Protein 3EBY (pdb70)

Sequence (151 aa):
EVAQVAQSAIDDFNAAYGLCLDDDRLEQWPTLFVDDCLYQVIIARENVVDDNGLPAAVVYCDSKGLADRVVALRKANHFNRHLIGRAVITGVEGDDQVSSAEASYVVFQTRNDGEETRIYNAGKYVDRFDLSGGTVRLKSSRTCIYDTLRIATLLATTPI

CATH classification: 3.10.450.50

InterPro domains:
  IPR000391 Ring-hydroxylating dioxygenase beta subunit [PF00866] (25-152)
  IPR000391 Ring-hydroxylating dioxygenase beta subunit [cd00667] (11-162)
  IPR032710 NTF2-like domain superfamily [SSF54427] (10-161)

Foldseek 3Di:
DVVVVVQVQVQVLVVVQQCCLQVVVQVCNLVQADFQAWEFEFEQVLVPPPHTDTLIDRGSVSVVLSVVCVVVDWGKGKDKARWDWDDDDDQKTWIKIWMWIWTADPVGDIDTAWTFMWTFIWRRPDPHTHTRYIYGHTHDDDADSPSGRGD

Solvent-accessible surface area: 8544 Å² total

B-factor: mean 23.6, std 9.83, range [9.97, 63.4]

Organism: Novosphingobium aromaticivorans (strain ATCC 700278 / DSM 12444 / CCUG 56034 / CIP 105152 / NBRC 16084 / F199) (NCBI:txid279238)

Nearest PDB structures (foldseek):
  3eby-assembly1_A  TM=1.007E+00  e=3.925E-31  Novosphingobium aromaticivorans DSM 12444
  7vju-assembly1_F  TM=9.359E-01  e=1.809E-15  Comamonas testosteroni KF-1
  7q05-assembly1_A  TM=9.433E-01  e=4.127E-15  Comamonas sp.
  6p7l-assembly1_A  TM=7.693E-01  e=2.086E-07  Streptomyces sp. CM020
  6p7l-assembly1_D  TM=7.901E-01  e=4.232E-07  Streptomyces sp. CM020

Radius of gyration: 15.34 Å; Cα contacts (8 Å, |Δi|>4): 301; chains: 1; bounding box: 38×32×45 Å

Structure (mmCIF, N/CA/C/O backbone):
data_3EBY
#
_entry.id   3EBY
#
_cell.length_a   80.290
_cell.length_b   80.290
_cell.length_c   145.020
_cell.angle_alpha   90.000
_cell.angle_beta   90.000
_cell.angle_gamma   120.000
#
_symmetry.space_group_name_H-M   'H 3 2'
#
loop_
_entity.id
_entity.type
_entity.pdbx_description
1 polymer 'beta subunit of a putative Aromatic-ring-hydroxylating dioxygenase'
2 non-polymer 'CHLORIDE ION'
3 water water
#
loop_
_atom_site.group_PDB
_atom_site.id
_atom_site.type_symbol
_atom_site.label_atom_id
_atom_site.label_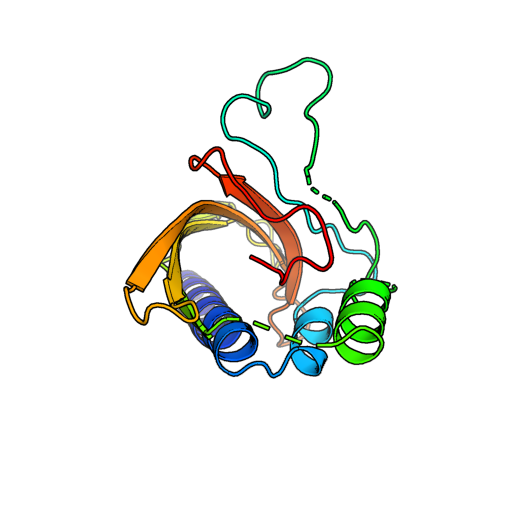alt_id
_atom_site.label_comp_id
_atom_site.label_asym_id
_atom_site.label_entity_id
_atom_site.label_seq_id
_atom_site.pdbx_PDB_ins_code
_atom_site.Cartn_x
_atom_site.Cartn_y
_atom_site.Cartn_z
_atom_site.occupancy
_atom_site.B_iso_or_equiv
_atom_site.auth_seq_id
_atom_site.auth_comp_id
_atom_site.auth_asym_id
_atom_site.auth_atom_id
_atom_site.pdbx_PDB_model_num
ATOM 1 N N . GLU A 1 7 ? 7.502 -1.366 60.940 1.00 39.58 6 GLU A N 1
ATOM 2 C CA . GLU A 1 7 ? 6.713 -0.091 60.995 1.00 42.73 6 GLU A CA 1
ATOM 3 C C . GLU A 1 7 ? 7.432 1.029 60.222 1.00 43.30 6 GLU A C 1
ATOM 4 O O . GLU A 1 7 ? 6.814 1.756 59.436 1.00 40.64 6 GLU A O 1
ATOM 6 N N . VAL A 1 8 ? 8.739 1.151 60.446 1.00 43.29 7 VAL A N 1
ATOM 7 C CA . VAL A 1 8 ? 9.556 2.138 59.737 1.00 43.10 7 VAL A CA 1
ATOM 8 C C . VAL A 1 8 ? 9.635 1.812 58.246 1.00 41.04 7 VAL A C 1
ATOM 9 O O . VAL A 1 8 ? 9.693 2.712 57.406 1.00 39.87 7 VAL A O 1
ATOM 13 N N . ALA A 1 9 ? 9.639 0.516 57.934 1.00 40.57 8 ALA A N 1
ATOM 14 C CA . ALA A 1 9 ? 9.661 0.039 56.547 1.00 37.31 8 ALA A CA 1
ATOM 15 C C . ALA A 1 9 ? 8.367 0.389 55.842 1.00 34.28 8 ALA A C 1
ATOM 16 O O . ALA A 1 9 ? 8.386 0.839 54.685 1.00 31.35 8 ALA A O 1
ATOM 18 N N . GLN A 1 10 ? 7.246 0.098 56.516 1.00 33.01 9 GLN A N 1
ATOM 19 C CA . GLN A 1 10 ? 5.914 0.422 56.014 1.00 32.96 9 GLN A CA 1
ATOM 20 C C . GLN A 1 10 ? 5.779 1.916 55.784 1.00 29.46 9 GLN A C 1
ATOM 21 O O . GLN A 1 10 ? 5.146 2.346 54.807 1.00 22.93 9 GLN A O 1
ATOM 24 N N . VAL A 1 11 ? 6.350 2.709 56.696 1.00 27.34 10 VAL A N 1
ATOM 25 C CA . VAL A 1 11 ? 6.269 4.158 56.584 1.00 25.84 10 VAL A CA 1
ATOM 26 C C . VAL A 1 11 ? 7.027 4.656 55.350 1.00 22.71 10 VAL A C 1
ATOM 27 O O . VAL A 1 11 ? 6.446 5.369 54.531 1.00 20.18 10 VAL A O 1
ATOM 31 N N . ALA A 1 12 ? 8.272 4.210 55.155 1.00 19.62 11 ALA A N 1
ATOM 32 C CA . ALA A 1 12 ? 9.037 4.600 53.958 1.00 18.74 11 ALA A CA 1
ATOM 33 C C . ALA A 1 12 ? 8.354 4.095 52.663 1.00 20.14 11 ALA A C 1
ATOM 34 O O . ALA A 1 12 ? 8.280 4.822 51.677 1.00 17.01 11 ALA A O 1
ATOM 36 N N . GLN A 1 13 ? 7.879 2.839 52.680 1.00 16.73 12 GLN A N 1
ATOM 37 C CA . GLN A 1 13 ? 7.181 2.269 51.503 1.00 17.51 12 GLN A CA 1
ATOM 38 C C . GLN A 1 13 ? 5.985 3.146 51.100 1.00 17.81 12 GLN A C 1
ATOM 39 O O . GLN A 1 13 ? 5.835 3.525 49.925 1.00 15.98 12 GLN A O 1
ATOM 45 N N . SER A 1 14 ? 5.133 3.461 52.068 1.00 17.70 13 SER A N 1
ATOM 46 C CA . SER A 1 14 ? 3.951 4.272 51.793 1.00 20.63 13 SER A CA 1
ATOM 47 C C . SER A 1 14 ? 4.322 5.667 51.316 1.00 17.90 13 SER A C 1
ATOM 48 O O . SER A 1 14 ? 3.661 6.211 50.429 1.00 15.63 13 SER A O 1
ATOM 51 N N . ALA A 1 15 ? 5.316 6.281 51.971 1.00 14.89 14 ALA A N 1
ATOM 52 C CA . ALA A 1 15 ? 5.789 7.630 51.593 1.00 17.26 14 ALA A CA 1
ATOM 53 C C . ALA A 1 15 ? 6.243 7.677 50.115 1.00 17.17 14 ALA A C 1
ATOM 54 O O . ALA A 1 15 ? 5.883 8.591 49.356 1.00 16.75 14 ALA A O 1
ATOM 56 N N . ILE A 1 16 ? 6.999 6.675 49.701 1.00 15.72 15 ILE A N 1
ATOM 57 C CA . ILE A 1 16 ? 7.541 6.626 48.350 1.00 18.15 15 ILE A CA 1
ATOM 58 C C . ILE A 1 16 ? 6.435 6.316 47.340 1.00 15.57 15 ILE A C 1
ATOM 59 O O . ILE A 1 16 ? 6.363 6.948 46.272 1.00 16.05 15 ILE A O 1
ATOM 64 N N . ASP A 1 17 ? 5.572 5.352 47.655 1.00 15.17 16 ASP A N 1
ATOM 65 C CA . ASP A 1 17 ? 4.474 5.063 46.751 1.00 16.14 16 ASP A CA 1
ATOM 66 C C . ASP A 1 17 ? 3.500 6.271 46.603 1.00 12.50 16 ASP A C 1
ATOM 67 O O . ASP A 1 17 ? 3.082 6.587 45.497 1.00 16.39 16 ASP A O 1
ATOM 72 N N . ASP A 1 18 ? 3.233 6.990 47.693 1.00 14.27 17 ASP A N 1
ATOM 73 C CA . ASP A 1 18 ? 2.411 8.220 47.637 1.00 15.23 17 ASP A CA 1
ATOM 74 C C . ASP A 1 18 ? 3.099 9.291 46.772 1.00 15.49 17 ASP A C 1
ATOM 75 O O . ASP A 1 18 ? 2.477 9.891 45.886 1.00 14.51 17 ASP A O 1
ATOM 80 N N . PHE A 1 19 ? 4.401 9.475 46.993 1.00 14.90 18 PHE A N 1
ATOM 81 C CA . PHE A 1 19 ? 5.194 10.402 46.194 1.00 15.96 18 PHE A CA 1
ATOM 82 C C . PHE A 1 19 ? 5.037 10.078 44.697 1.00 15.16 18 PHE A C 1
ATOM 83 O O . PHE A 1 19 ? 4.751 10.966 43.883 1.00 14.87 18 PHE A O 1
ATOM 91 N N . ASN A 1 20 ? 5.213 8.805 44.324 1.00 15.18 19 ASN A N 1
ATOM 92 C CA . ASN A 1 20 ? 5.151 8.437 42.899 1.00 13.99 19 ASN A CA 1
ATOM 93 C C . ASN A 1 20 ? 3.755 8.678 42.294 1.00 13.94 19 ASN A C 1
ATOM 94 O O . ASN A 1 20 ? 3.649 9.179 41.179 1.00 15.83 19 ASN A O 1
ATOM 99 N N . ALA A 1 21 ? 2.706 8.352 43.043 1.00 16.10 20 ALA A N 1
ATOM 100 C CA . ALA A 1 21 ? 1.326 8.594 42.568 1.00 15.36 20 ALA A CA 1
ATOM 101 C C . ALA A 1 21 ? 1.105 10.080 42.253 1.00 16.40 20 ALA A C 1
ATOM 102 O O . ALA A 1 21 ? 0.633 10.437 41.175 1.00 14.89 20 ALA A O 1
ATOM 104 N N . ALA A 1 22 ? 1.546 10.951 43.165 1.00 15.64 21 ALA A N 1
ATOM 105 C CA . ALA A 1 22 ? 1.380 12.390 43.029 1.00 16.38 21 ALA A CA 1
ATOM 106 C C . ALA A 1 22 ? 2.304 12.971 41.960 1.00 15.68 21 ALA A C 1
ATOM 107 O O . ALA A 1 22 ? 1.927 13.881 41.269 1.00 16.65 21 ALA A O 1
ATOM 109 N N . TYR A 1 23 ? 3.480 12.358 41.795 1.00 16.58 22 TYR A N 1
ATOM 110 C CA . TYR A 1 23 ? 4.448 12.772 40.771 1.00 16.19 22 TYR A CA 1
ATOM 111 C C . TYR A 1 23 ? 3.839 12.536 39.368 1.00 16.37 22 TYR A C 1
ATOM 112 O O . TYR A 1 23 ? 3.874 13.409 38.481 1.00 15.56 22 TYR A O 1
ATOM 121 N N . GLY A 1 24 ? 3.293 11.349 39.156 1.00 14.00 23 GLY A N 1
ATOM 122 C CA . GLY A 1 24 ? 2.648 11.047 37.875 1.00 14.92 23 GLY A CA 1
ATOM 123 C C . GLY A 1 24 ? 1.485 11.970 37.583 1.00 16.98 23 GLY A C 1
ATOM 124 O O . GLY A 1 24 ? 1.319 12.417 36.449 1.00 14.85 23 GLY A O 1
ATOM 125 N N . LEU A 1 25 ? 0.647 12.235 38.600 1.00 16.34 24 LEU A N 1
ATOM 126 C CA . LEU A 1 25 ? -0.558 13.068 38.388 1.00 18.10 24 LEU A CA 1
ATOM 127 C C . LEU A 1 25 ? -0.189 14.535 38.136 1.00 17.66 24 LEU A C 1
ATOM 128 O O . LEU A 1 25 ? -0.811 15.193 37.305 1.00 16.69 24 LEU A O 1
ATOM 133 N N . CYS A 1 26 ? 0.846 15.021 38.825 1.00 14.82 25 CYS A N 1
ATOM 134 C CA . CYS A 1 26 ? 1.369 16.381 38.617 1.00 15.18 25 CYS A CA 1
ATOM 135 C C . CYS A 1 26 ? 1.737 16.604 37.138 1.00 15.87 25 CYS A C 1
ATOM 136 O O . CYS A 1 26 ? 1.263 17.565 36.508 1.00 17.63 25 CYS A O 1
ATOM 139 N N . LEU A 1 27 ? 2.463 15.660 36.546 1.00 17.18 26 LEU A N 1
ATOM 140 C CA . LEU A 1 27 ? 2.862 15.783 35.143 1.00 16.05 26 LEU A CA 1
ATOM 141 C C . LEU A 1 27 ? 1.680 15.596 34.178 1.00 15.65 26 LEU A C 1
ATOM 142 O O . LEU A 1 27 ? 1.511 16.379 33.233 1.00 16.69 26 LEU A O 1
ATOM 147 N N . ASP A 1 28 ? 0.834 14.607 34.460 1.00 16.79 27 ASP A N 1
ATOM 148 C CA . ASP A 1 28 ? -0.295 14.294 33.577 1.00 15.96 27 ASP A CA 1
ATOM 149 C C . ASP A 1 28 ? -1.337 15.421 33.556 1.00 14.49 27 ASP A C 1
ATOM 150 O O . ASP A 1 28 ? -1.946 15.681 32.521 1.00 16.56 27 ASP A O 1
ATOM 155 N N . ASP A 1 29 ? -1.513 16.087 34.707 1.00 14.57 28 ASP A N 1
ATOM 156 C CA . ASP A 1 29 ? -2.452 17.201 34.857 1.00 15.96 28 ASP A CA 1
ATOM 157 C C . ASP A 1 29 ? -1.870 18.512 34.269 1.00 17.46 28 ASP A C 1
ATOM 158 O O . ASP A 1 29 ? -2.528 19.565 34.330 1.00 16.85 28 ASP A O 1
ATOM 163 N N . ASP A 1 30 ? -0.616 18.458 33.813 1.00 16.19 29 ASP A N 1
ATOM 164 C CA . ASP A 1 30 ? 0.104 19.641 33.331 1.00 18.58 29 ASP A CA 1
ATOM 165 C C . ASP A 1 30 ? 0.282 20.698 34.437 1.00 17.14 29 ASP A C 1
ATOM 166 O O . ASP A 1 30 ? 0.291 21.899 34.161 1.00 19.94 29 ASP A O 1
ATOM 171 N N . ARG A 1 31 ? 0.453 20.251 35.681 1.00 14.89 30 ARG A N 1
ATOM 172 C CA . ARG A 1 31 ? 0.825 21.150 36.780 1.00 15.66 30 ARG A CA 1
ATOM 173 C C . ARG A 1 31 ? 2.351 21.198 36.884 1.00 19.10 30 ARG A C 1
ATOM 174 O O . ARG A 1 31 ? 2.941 20.876 37.918 1.00 17.42 30 ARG A O 1
ATOM 182 N N . LEU A 1 32 ? 2.987 21.649 35.802 1.00 16.24 31 LEU A N 1
ATOM 183 C CA . LEU A 1 32 ? 4.437 21.513 35.660 1.00 17.21 31 LEU A CA 1
ATOM 184 C C . LEU A 1 32 ? 5.199 22.328 36.712 1.00 16.35 31 LEU A C 1
ATOM 185 O O . LEU A 1 32 ? 6.265 21.911 37.185 1.00 18.37 31 LEU A O 1
ATOM 190 N N . GLU A 1 33 ? 4.586 23.404 37.180 1.00 16.95 32 GLU A N 1
ATOM 191 C CA . GLU A 1 33 ? 5.211 24.235 38.219 1.00 20.47 32 GLU A CA 1
ATOM 192 C C . GLU A 1 33 ? 5.459 23.473 39.541 1.00 21.08 32 GLU A C 1
ATOM 193 O O . GLU A 1 33 ? 6.340 23.842 40.308 1.00 21.94 32 GLU A O 1
ATOM 199 N N . GLN A 1 34 ? 4.659 22.447 39.821 1.00 19.40 33 GLN A N 1
ATOM 200 C CA . GLN A 1 34 ? 4.844 21.642 41.036 1.00 23.26 33 GLN A CA 1
ATOM 201 C C . GLN A 1 34 ? 6.047 20.696 40.923 1.00 19.25 33 GLN A C 1
ATOM 202 O O . GLN A 1 34 ? 6.633 20.302 41.930 1.00 19.64 33 GLN A O 1
ATOM 208 N N . TRP A 1 35 ? 6.417 20.354 39.691 1.00 20.54 34 TRP A N 1
ATOM 209 C CA . TRP A 1 35 ? 7.384 19.283 39.448 1.00 17.78 34 TRP A CA 1
ATOM 210 C C . TRP A 1 35 ? 8.773 19.557 40.081 1.00 17.98 34 TRP A C 1
ATOM 211 O O . TRP A 1 35 ? 9.303 18.681 40.772 1.00 18.23 34 TRP A O 1
ATOM 222 N N . PRO A 1 36 ? 9.335 20.775 39.888 1.00 17.38 35 PRO A N 1
ATOM 223 C CA . PRO A 1 36 ? 10.648 21.046 40.496 1.00 15.65 35 PRO A CA 1
ATOM 224 C C . PRO A 1 36 ? 10.620 20.988 42.038 1.00 12.60 35 PRO A C 1
ATOM 225 O O . PRO A 1 36 ? 11.598 20.604 42.639 1.00 15.75 35 PRO A O 1
ATOM 229 N N . THR A 1 37 ? 9.458 21.287 42.641 1.00 14.54 36 THR A N 1
ATOM 230 C CA . THR A 1 37 ? 9.318 21.279 44.111 1.00 15.00 36 THR A CA 1
ATOM 231 C C . THR A 1 37 ? 9.422 19.882 44.740 1.00 14.06 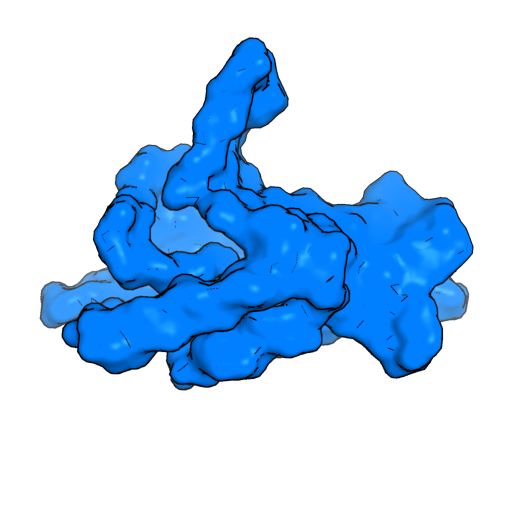36 THR A C 1
ATOM 232 O O . THR A 1 37 ? 9.609 19.751 45.966 1.00 15.18 36 THR A O 1
ATOM 236 N N . LEU A 1 38 ? 9.301 18.852 43.916 1.00 15.52 37 LEU A N 1
ATOM 237 C CA . LEU A 1 38 ? 9.352 17.441 44.368 1.00 17.36 37 LEU A CA 1
ATOM 238 C C . LEU A 1 38 ? 10.796 16.955 44.556 1.00 16.48 37 LEU A C 1
ATOM 239 O O . LEU A 1 38 ? 11.036 15.833 44.992 1.00 16.24 37 LEU A O 1
ATOM 244 N N . PHE A 1 39 ? 11.738 17.812 44.204 1.00 14.26 38 PHE A N 1
ATOM 245 C CA . PHE A 1 39 ? 13.177 17.518 44.318 1.00 17.34 38 PHE A CA 1
ATOM 246 C C . PHE A 1 39 ? 13.836 18.420 45.377 1.00 15.74 38 PHE A C 1
ATOM 247 O O . PHE A 1 39 ? 13.330 19.502 45.703 1.00 15.59 38 PHE A O 1
ATOM 255 N N . VAL A 1 40 ? 14.970 17.975 45.920 1.00 13.36 39 VAL A N 1
ATOM 256 C CA . VAL A 1 40 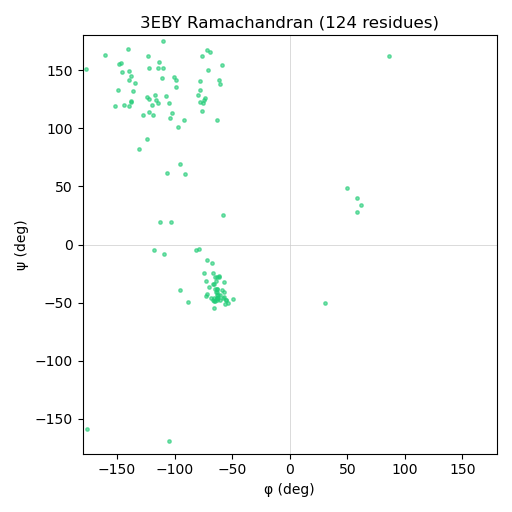? 15.803 18.858 46.747 1.00 12.38 39 VAL A CA 1
ATOM 257 C C . VAL A 1 40 ? 16.472 19.865 45.804 1.00 14.53 39 VAL A C 1
ATOM 258 O O . VAL A 1 40 ? 16.483 19.646 44.578 1.00 14.30 39 VAL A O 1
ATOM 262 N N . ASP A 1 41 ? 17.072 20.914 46.351 1.00 14.39 40 ASP A N 1
ATOM 263 C CA . ASP A 1 41 ? 17.702 21.971 45.510 1.00 14.81 40 ASP A CA 1
ATOM 264 C C . ASP A 1 41 ? 18.917 21.411 44.740 1.00 14.39 40 ASP A C 1
ATOM 265 O O . ASP A 1 41 ? 19.076 21.668 43.531 1.00 16.41 40 ASP A O 1
ATOM 270 N N . ASP A 1 42 ? 19.768 20.665 45.446 1.00 15.45 41 ASP A N 1
ATOM 271 C CA . ASP A 1 42 ? 21.011 20.104 44.871 1.00 13.98 41 ASP A CA 1
ATOM 272 C C . ASP A 1 42 ? 20.746 18.661 44.392 1.00 14.38 41 ASP A C 1
ATOM 273 O O . ASP A 1 42 ? 21.208 17.686 44.981 1.00 15.70 41 ASP A O 1
ATOM 278 N N . CYS A 1 43 ? 19.959 18.566 43.342 1.00 13.64 42 CYS A N 1
ATOM 279 C CA . CYS A 1 43 ? 19.413 17.298 42.872 1.00 15.80 42 CYS A CA 1
ATOM 280 C C . CYS A 1 43 ? 20.046 16.879 41.545 1.00 16.02 42 CYS A C 1
ATOM 281 O O . CYS A 1 43 ? 20.791 17.662 40.913 1.00 16.33 42 CYS A O 1
ATOM 284 N N . LEU A 1 44 ? 19.668 15.681 41.096 1.00 16.37 43 LEU A N 1
ATOM 285 C CA . LEU A 1 44 ? 20.017 15.188 39.771 1.00 16.54 43 LEU A CA 1
ATOM 286 C C . LEU A 1 44 ? 18.785 14.489 39.150 1.00 16.07 43 LEU A C 1
ATOM 287 O O . LEU A 1 44 ? 18.153 13.660 39.792 1.00 20.74 43 LEU A O 1
ATOM 292 N N . TYR A 1 45 ? 18.379 14.962 37.981 1.00 15.61 44 TYR A N 1
ATOM 293 C CA . TYR A 1 45 ? 17.321 14.336 37.205 1.00 15.43 44 TYR A CA 1
ATOM 294 C C . TYR A 1 45 ? 17.886 14.035 35.828 1.00 13.09 44 TYR A C 1
ATOM 295 O O . TYR A 1 45 ? 18.384 14.936 35.151 1.00 17.45 44 TYR A O 1
ATOM 304 N N . GLN A 1 46 ? 17.765 12.792 35.397 1.00 12.98 45 GLN A N 1
ATOM 305 C CA . GLN A 1 46 ? 18.209 12.439 34.067 1.00 16.43 45 GLN A CA 1
ATOM 306 C C . GLN A 1 46 ? 17.353 11.352 33.447 1.00 15.20 45 GLN A C 1
ATOM 307 O O . GLN A 1 46 ? 16.672 10.563 34.151 1.00 16.46 45 GLN A O 1
ATOM 313 N N . VAL A 1 47 ? 17.364 11.337 32.121 1.00 16.49 46 VAL A N 1
ATOM 314 C CA . VAL A 1 47 ? 16.595 10.387 31.325 1.00 15.27 46 VAL A CA 1
ATOM 315 C C . VAL A 1 47 ? 17.619 9.739 30.352 1.00 15.48 46 VAL A C 1
ATOM 316 O O . VAL A 1 47 ? 18.242 10.439 29.524 1.00 15.69 46 VAL A O 1
ATOM 320 N N A ILE A 1 48 ? 17.843 8.435 30.523 0.50 16.83 47 ILE A N 1
ATOM 321 N N B ILE A 1 48 ? 17.870 8.431 30.539 0.50 13.24 47 ILE A N 1
ATOM 322 C CA A ILE A 1 48 ? 18.916 7.726 29.832 0.50 19.32 47 ILE A CA 1
ATOM 323 C CA B ILE A 1 48 ? 18.976 7.712 29.865 0.50 15.10 47 ILE A CA 1
ATOM 324 C C A ILE A 1 48 ? 18.431 6.396 29.305 0.50 18.12 47 ILE A C 1
ATOM 325 C C B ILE A 1 48 ? 18.526 6.352 29.349 0.50 14.87 47 ILE A C 1
ATOM 326 O O A ILE A 1 48 ? 17.634 5.711 29.956 0.50 16.12 47 ILE A O 1
ATOM 327 O O B ILE A 1 48 ? 17.924 5.566 30.087 0.50 12.73 47 ILE A O 1
ATOM 336 N N . ALA A 1 49 ? 18.871 6.049 28.099 1.00 15.18 48 ALA A N 1
ATOM 337 C CA . ALA A 1 49 ? 18.480 4.758 27.474 1.00 19.08 48 ALA A CA 1
ATOM 338 C C . ALA A 1 49 ? 19.064 3.572 28.238 1.00 21.04 48 ALA A C 1
ATOM 339 O O . ALA A 1 49 ? 20.186 3.646 28.740 1.00 20.82 48 ALA A O 1
ATOM 341 N N . ARG A 1 50 ? 18.291 2.481 28.348 1.00 18.12 49 ARG A N 1
ATOM 342 C CA . ARG A 1 50 ? 18.732 1.279 29.079 1.00 17.52 49 ARG A CA 1
ATOM 343 C C . ARG A 1 50 ? 20.146 0.845 28.637 1.00 21.53 49 ARG A C 1
ATOM 344 O O . ARG A 1 50 ? 20.999 0.530 29.464 1.00 25.17 49 ARG A O 1
ATOM 352 N N . GLU A 1 51 ? 20.369 0.794 27.341 1.00 20.52 50 GLU A N 1
ATOM 353 C CA . GLU A 1 51 ? 21.670 0.338 26.841 1.00 26.98 50 GLU A CA 1
ATOM 354 C C . GLU A 1 51 ? 22.836 1.283 27.175 1.00 32.72 50 GLU A C 1
ATOM 355 O O . GLU A 1 51 ? 23.999 0.848 27.235 1.00 33.66 50 GLU A O 1
ATOM 361 N N . ASN A 1 52 ? 22.535 2.561 27.385 1.00 29.31 51 ASN A N 1
ATOM 362 C CA . ASN A 1 52 ? 23.584 3.568 27.643 1.00 32.42 51 ASN A CA 1
ATOM 363 C C . ASN A 1 52 ? 24.111 3.472 29.057 1.00 37.01 51 ASN A C 1
ATOM 364 O O . ASN A 1 52 ? 25.157 4.054 29.382 1.00 41.98 51 ASN A O 1
ATOM 369 N N A VAL A 1 53 ? 23.382 2.745 29.907 0.50 36.23 52 VAL A N 1
ATOM 370 N N B VAL A 1 53 ? 23.374 2.780 29.912 0.50 36.12 52 VAL A N 1
ATOM 371 C CA A VAL A 1 53 ? 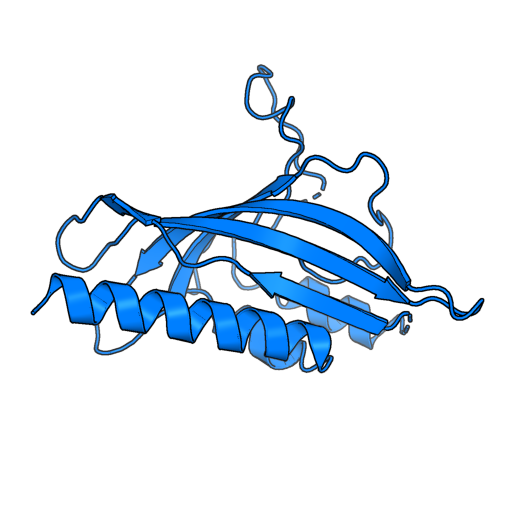23.745 2.572 31.311 0.50 38.92 52 VAL A CA 1
ATOM 372 C CA B VAL A 1 53 ? 23.762 2.620 31.292 0.50 38.63 52 VAL A CA 1
ATOM 373 C C A VAL A 1 53 ? 24.884 1.530 31.454 0.50 41.79 52 VAL A C 1
ATOM 374 C C B VAL A 1 53 ? 25.201 2.087 31.381 0.50 41.76 52 VAL A C 1
ATOM 375 O O A VAL A 1 53 ? 25.156 1.035 32.558 0.50 38.80 52 VAL A O 1
ATOM 376 O O B VAL A 1 53 ? 25.973 2.516 32.240 0.50 43.34 52 VAL A O 1
ATOM 383 N N A ASP A 1 54 ? 25.491 1.164 30.317 0.50 42.70 53 ASP A N 1
ATOM 384 N N B ASP A 1 54 ? 25.561 1.185 30.464 0.50 44.37 53 ASP A N 1
ATOM 385 C CA A ASP A 1 54 ? 26.702 0.321 30.292 0.50 43.51 53 ASP A CA 1
ATOM 386 C CA B ASP A 1 54 ? 26.861 0.507 30.518 0.50 46.08 53 ASP A CA 1
ATOM 387 C C A ASP A 1 54 ? 27.825 0.943 29.431 0.50 44.61 53 ASP A C 1
ATOM 388 C C B ASP A 1 54 ? 27.905 1.103 29.571 0.50 45.67 53 ASP A C 1
ATOM 389 O O A ASP A 1 54 ? 28.965 0.470 29.448 0.50 44.32 53 ASP A O 1
ATOM 390 O O B ASP A 1 54 ? 29.087 0.768 29.666 0.50 45.11 53 ASP A O 1
ATOM 399 N N . ASN A 1 55 ? 27.474 1.961 28.644 1.00 43.80 54 ASN A N 1
ATOM 400 C CA . ASN A 1 55 ? 28.420 2.638 27.762 1.00 41.63 54 ASN A CA 1
ATOM 401 C C . ASN A 1 55 ? 29.422 3.426 28.599 1.00 41.60 54 ASN A C 1
ATOM 402 O O . ASN A 1 55 ? 29.095 3.916 29.699 1.00 40.90 54 ASN A O 1
ATOM 407 N N . GLY A 1 56 ? 30.631 3.574 28.066 1.00 40.24 55 GLY A N 1
ATOM 408 C CA . GLY A 1 56 ? 31.672 4.394 28.708 1.00 40.46 55 GLY A CA 1
ATOM 409 C C . GLY A 1 56 ? 31.231 5.829 28.945 1.00 41.99 55 GLY A C 1
ATOM 410 O O . GLY A 1 56 ? 31.660 6.469 29.921 1.00 44.30 55 GLY A O 1
ATOM 411 N N . LEU A 1 57 ? 30.377 6.342 28.053 1.00 38.42 56 LEU A N 1
ATOM 412 C CA . LEU A 1 57 ? 29.827 7.700 28.190 1.00 36.43 56 LEU A CA 1
ATOM 413 C C . LEU A 1 57 ? 28.306 7.667 28.013 1.00 37.09 56 LEU A C 1
ATOM 414 O O . LEU A 1 57 ? 27.814 7.906 26.920 1.00 26.68 56 LEU A O 1
ATOM 419 N N . PRO A 1 58 ? 27.568 7.316 29.086 1.00 37.53 57 PRO A N 1
ATOM 420 C CA . PRO A 1 58 ? 26.104 7.219 29.032 1.00 37.63 57 PRO A CA 1
ATOM 421 C C . PRO A 1 58 ? 25.427 8.555 28.725 1.00 30.80 57 PRO A C 1
ATOM 422 O O . PRO A 1 58 ? 25.350 9.439 29.572 1.00 32.33 57 PRO A O 1
ATOM 426 N N . ALA A 1 59 ? 24.930 8.655 27.506 1.00 30.68 58 ALA A N 1
ATOM 427 C CA . ALA A 1 59 ? 24.307 9.836 27.017 1.00 28.33 58 ALA A CA 1
ATOM 428 C C . ALA A 1 59 ? 22.921 9.977 27.615 1.00 26.50 58 ALA A C 1
ATOM 429 O O . ALA A 1 59 ? 22.079 9.081 27.478 1.00 31.97 58 ALA A O 1
ATOM 431 N N . ALA A 1 60 ? 22.689 11.087 28.299 1.00 22.26 59 ALA A N 1
ATOM 432 C CA . ALA A 1 60 ? 21.364 11.397 28.792 1.00 21.70 59 ALA A CA 1
ATOM 433 C C . ALA A 1 60 ? 20.673 12.275 27.759 1.00 18.87 59 ALA A C 1
ATOM 434 O O . ALA A 1 60 ? 21.248 13.250 27.291 1.00 23.34 59 ALA A O 1
ATOM 436 N N A VAL A 1 61 ? 19.421 11.965 27.456 0.50 18.87 60 VAL A N 1
ATOM 437 N N B VAL A 1 61 ? 19.435 11.946 27.422 0.50 18.18 60 VAL A N 1
ATOM 438 C CA A VAL A 1 61 ? 18.634 12.765 26.512 0.50 19.79 60 VAL A CA 1
ATOM 439 C CA B VAL A 1 61 ? 18.658 12.782 26.504 0.50 16.62 60 VAL A CA 1
ATOM 440 C C A VAL A 1 61 ? 17.833 13.883 27.232 0.50 21.38 60 VAL A C 1
ATOM 441 C C B VAL A 1 61 ? 17.986 13.966 27.243 0.50 19.91 60 VAL A C 1
ATOM 442 O O A VAL A 1 61 ? 17.245 14.755 26.591 0.50 17.64 60 VAL A O 1
ATOM 443 O O B VAL A 1 61 ? 17.725 15.012 26.642 0.50 15.10 60 VAL A O 1
ATOM 458 N N . TYR A 1 63 ? 18.629 16.125 31.047 1.00 23.20 62 TYR A N 1
ATOM 459 C CA . TYR A 1 63 ? 19.620 16.169 32.113 1.00 20.66 62 TYR A CA 1
ATOM 460 C C . TYR A 1 63 ? 19.547 17.496 32.902 1.00 23.75 62 TYR A C 1
ATOM 461 O O . TYR A 1 63 ? 19.601 18.590 32.305 1.00 27.91 62 TYR A O 1
ATOM 470 N N . CYS A 1 64 ? 19.368 17.381 34.218 1.00 20.21 63 CYS A N 1
ATOM 471 C CA . CYS A 1 64 ? 19.303 18.550 35.120 1.00 19.72 63 CYS A CA 1
ATOM 472 C C . CYS A 1 64 ? 20.097 18.231 36.373 1.00 18.75 63 CYS A C 1
ATOM 473 O O . CYS A 1 64 ? 19.755 17.298 37.086 1.00 17.95 63 CYS A O 1
ATOM 476 N N . ASP A 1 65 ? 21.097 19.048 36.690 1.00 17.08 64 ASP A N 1
ATOM 477 C CA . ASP A 1 65 ? 21.939 18.784 37.865 1.00 18.23 64 ASP A CA 1
ATOM 478 C C . ASP A 1 65 ? 21.765 19.832 38.975 1.00 17.22 64 ASP A C 1
ATOM 479 O O . ASP A 1 65 ? 22.605 19.951 39.905 1.00 16.91 64 ASP A O 1
ATOM 484 N N . SER A 1 66 ? 20.651 20.551 38.905 1.00 19.20 65 SER A N 1
ATOM 485 C CA . SER A 1 66 ? 20.219 21.456 39.952 1.00 17.87 65 SER A CA 1
ATOM 486 C C . SER A 1 66 ? 18.723 21.729 39.787 1.00 20.22 65 SER A C 1
ATOM 487 O O . SER A 1 66 ? 18.151 21.524 38.719 1.00 20.34 65 SER A O 1
ATOM 490 N N . LYS A 1 67 ? 18.105 22.250 40.830 1.00 17.79 66 LYS A N 1
ATOM 491 C CA . LYS A 1 67 ? 16.705 22.651 40.735 1.00 19.66 66 LYS A CA 1
ATOM 492 C C . LYS A 1 67 ? 16.511 23.779 39.734 1.00 19.57 66 LYS A C 1
ATOM 493 O O . LYS A 1 67 ? 15.476 23.846 39.059 1.00 20.49 66 LYS A O 1
ATOM 499 N N . GLY A 1 68 ? 17.519 24.642 39.603 1.00 18.95 67 GLY A N 1
ATOM 500 C CA . GLY A 1 68 ? 17.475 25.735 38.641 1.00 21.71 67 GLY A CA 1
ATOM 501 C C . GLY A 1 68 ? 17.267 25.248 37.221 1.00 17.33 67 GLY A C 1
ATOM 502 O O . GLY A 1 68 ? 16.482 25.841 36.462 1.00 17.42 67 GLY A O 1
ATOM 511 N N . LEU A 1 70 ? 15.761 22.297 36.459 1.00 18.20 69 LEU A N 1
ATOM 512 C CA . LEU A 1 70 ? 14.380 21.812 36.437 1.00 17.44 69 LEU A CA 1
ATOM 513 C C . LEU A 1 70 ? 13.430 22.980 36.112 1.00 16.77 69 LEU A C 1
ATOM 514 O O . LEU A 1 70 ? 12.555 22.872 35.235 1.00 16.36 69 LEU A O 1
ATOM 519 N N . ALA A 1 71 ? 13.603 24.078 36.847 1.00 17.30 70 ALA A N 1
ATOM 520 C CA . ALA A 1 71 ? 12.751 25.254 36.701 1.00 16.20 70 ALA A CA 1
ATOM 521 C C . ALA A 1 71 ? 12.925 25.867 35.330 1.00 17.29 70 ALA A C 1
ATOM 522 O O . ALA A 1 71 ? 11.946 26.283 34.715 1.00 17.34 70 ALA A O 1
ATOM 524 N N . ASP A 1 72 ? 14.157 25.880 34.825 1.00 18.54 71 ASP A N 1
ATOM 525 C CA . ASP A 1 72 ? 14.424 26.401 33.477 1.00 19.72 71 ASP A CA 1
ATOM 526 C C . ASP A 1 72 ? 13.599 25.652 32.437 1.00 18.36 71 ASP A C 1
ATOM 527 O O . ASP A 1 72 ? 13.086 26.261 31.498 1.00 16.18 71 ASP A O 1
ATOM 532 N N . ARG A 1 73 ? 13.495 24.336 32.590 1.00 19.39 72 ARG A N 1
ATOM 533 C CA . ARG A 1 73 ? 12.682 23.529 31.671 1.00 19.18 72 ARG A CA 1
ATOM 534 C C . ARG A 1 73 ? 11.187 23.901 31.731 1.00 18.12 72 ARG A C 1
ATOM 535 O O . ARG A 1 73 ? 10.533 24.026 30.700 1.00 18.76 72 ARG A O 1
ATOM 543 N N . VAL A 1 74 ? 10.645 24.045 32.930 1.00 17.78 73 VAL A N 1
ATOM 544 C CA . VAL A 1 74 ? 9.218 24.384 33.075 1.00 18.17 73 VAL A CA 1
ATOM 545 C C . VAL A 1 74 ? 8.927 25.756 32.454 1.00 19.78 73 VAL A C 1
ATOM 546 O O . VAL A 1 74 ? 7.966 25.911 31.671 1.00 20.60 73 VAL A O 1
ATOM 550 N N . VAL A 1 75 ? 9.786 26.730 32.761 1.00 21.04 74 VAL A N 1
ATOM 551 C CA . VAL A 1 75 ? 9.692 28.086 32.172 1.00 20.45 74 VAL A CA 1
ATOM 552 C C . VAL A 1 75 ? 9.699 28.047 30.635 1.00 19.45 74 VAL A C 1
ATOM 553 O O . VAL A 1 75 ? 8.875 28.695 29.982 1.00 20.24 74 VAL A O 1
ATOM 557 N N . ALA A 1 76 ? 10.638 27.304 30.063 1.00 19.49 75 ALA A N 1
ATOM 558 C CA . ALA A 1 76 ? 10.733 27.180 28.616 1.00 21.55 75 ALA A CA 1
ATOM 559 C C . ALA A 1 76 ? 9.473 26.508 28.010 1.00 21.98 75 ALA A C 1
ATOM 560 O O . ALA A 1 76 ? 9.006 26.906 26.948 1.00 19.07 75 ALA A O 1
ATOM 562 N N . LEU A 1 77 ? 8.961 25.471 28.670 1.00 20.02 76 LEU A N 1
ATOM 563 C CA . LEU A 1 77 ? 7.764 24.772 28.203 1.00 21.82 76 LEU A CA 1
ATOM 564 C C . LEU A 1 77 ? 6.538 25.704 28.214 1.00 22.38 76 LEU A C 1
ATOM 565 O O . LEU A 1 77 ? 5.711 25.676 27.295 1.00 25.42 76 LEU A O 1
ATOM 570 N N . ARG A 1 78 ? 6.446 26.548 29.227 1.00 22.65 77 ARG A N 1
ATOM 571 C CA . ARG A 1 78 ? 5.385 27.569 29.272 1.00 24.24 77 ARG A CA 1
ATOM 572 C C . ARG A 1 78 ? 5.578 28.647 28.199 1.00 24.46 77 ARG A C 1
ATOM 573 O O . ARG A 1 78 ? 4.624 29.067 27.555 1.00 24.01 77 ARG A O 1
ATOM 581 N N . LYS A 1 79 ? 6.796 29.144 28.071 1.00 24.58 78 LYS A N 1
ATOM 582 C CA . LYS A 1 79 ? 7.088 30.212 27.128 1.00 29.32 78 LYS A CA 1
ATOM 583 C C . LYS A 1 79 ? 6.834 29.766 25.684 1.00 32.43 78 LYS A C 1
ATOM 584 O O . LYS A 1 79 ? 6.188 30.478 24.920 1.00 34.47 78 LYS A O 1
ATOM 588 N N . ALA A 1 80 ? 7.339 28.590 25.313 1.00 32.55 79 ALA A N 1
ATOM 589 C CA . ALA A 1 80 ? 7.217 28.119 23.938 1.00 40.70 79 ALA A CA 1
ATOM 590 C C . ALA A 1 80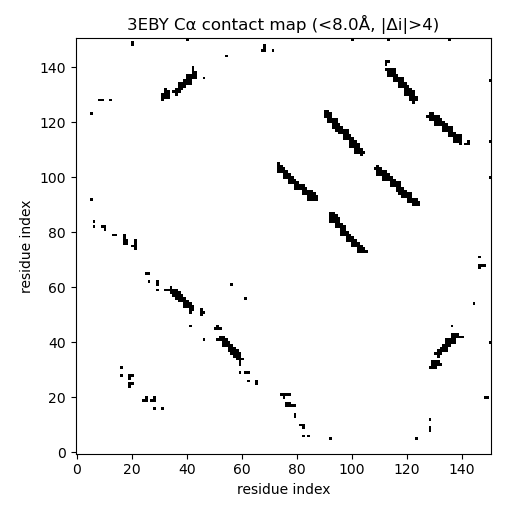 ? 6.193 27.012 23.883 1.00 48.82 79 ALA A C 1
ATOM 591 O O . ALA A 1 80 ? 6.507 25.900 23.483 1.00 52.79 79 ALA A O 1
ATOM 593 N N . ASN A 1 81 ? 4.949 27.341 24.257 1.00 55.00 80 ASN A N 1
ATOM 594 C CA . ASN A 1 81 ? 3.874 26.341 24.417 1.00 58.25 80 ASN A CA 1
ATOM 595 C C . ASN A 1 81 ? 3.588 25.556 23.136 1.00 60.66 80 ASN A C 1
ATOM 596 O O . ASN A 1 81 ? 3.388 26.140 22.070 1.00 63.40 80 ASN A O 1
ATOM 598 N N . HIS A 1 86 ? 0.162 17.516 23.634 1.00 36.05 85 HIS A N 1
ATOM 599 C CA . HIS A 1 86 ? -0.240 16.120 23.798 1.00 31.30 85 HIS A CA 1
ATOM 600 C C . HIS A 1 86 ? -0.800 15.916 25.174 1.00 28.02 85 HIS A C 1
ATOM 601 O O . HIS A 1 86 ? -0.556 16.724 26.074 1.00 32.15 85 HIS A O 1
ATOM 608 N N . PHE A 1 87 ? -1.538 14.820 25.346 1.00 22.19 86 PHE A N 1
ATOM 609 C CA . PHE A 1 87 ? -2.031 14.426 26.651 1.00 21.47 86 PHE A CA 1
ATOM 610 C C . PHE A 1 87 ? -1.245 13.211 27.109 1.00 18.72 86 PHE A C 1
ATOM 611 O O . PHE A 1 87 ? -1.163 12.210 26.389 1.00 18.51 86 PHE A O 1
ATOM 619 N N . ASN A 1 88 ? -0.703 13.307 28.316 1.00 23.77 87 ASN A N 1
ATOM 620 C CA . ASN A 1 88 ? 0.104 12.242 28.887 1.00 24.90 87 ASN A CA 1
ATOM 621 C C . ASN A 1 88 ? -0.593 11.560 30.026 1.00 20.94 87 ASN A C 1
ATOM 622 O O . ASN A 1 88 ? -1.350 12.182 30.782 1.00 20.65 87 ASN A O 1
ATOM 627 N N . ARG A 1 89 ? -0.239 10.288 30.216 1.00 20.95 88 ARG A N 1
ATOM 628 C CA . ARG A 1 89 ? -0.787 9.477 31.263 1.00 20.12 88 ARG A CA 1
ATOM 629 C C . ARG A 1 89 ? 0.327 8.562 31.775 1.00 19.05 88 ARG A C 1
ATOM 630 O O . ARG A 1 89 ? 0.854 7.756 31.013 1.00 20.50 88 ARG A O 1
ATOM 638 N N . HIS A 1 90 ? 0.654 8.674 33.060 1.00 16.12 89 HIS A N 1
ATOM 639 C CA . HIS A 1 90 ? 1.637 7.773 33.713 1.00 14.34 89 HIS A CA 1
ATOM 640 C C . HIS A 1 90 ? 0.906 6.662 34.473 1.00 15.14 89 HIS A C 1
ATOM 641 O O . HIS A 1 90 ? -0.065 6.925 35.214 1.00 15.72 89 HIS A O 1
ATOM 648 N N . LEU A 1 91 ? 1.390 5.435 34.317 1.00 17.11 90 LEU A N 1
ATOM 649 C CA . LEU A 1 91 ? 1.136 4.402 35.280 1.00 14.57 90 LEU A CA 1
ATOM 650 C C . LEU A 1 91 ? 2.477 3.998 35.894 1.00 14.54 90 LEU A C 1
ATOM 651 O O . LEU A 1 91 ? 3.422 3.644 35.185 1.00 15.43 90 LEU A O 1
ATOM 656 N N . ILE A 1 92 ? 2.560 4.073 37.209 1.00 15.86 91 ILE A N 1
ATOM 657 C CA . ILE A 1 92 ? 3.781 3.758 37.930 1.00 15.36 91 ILE A CA 1
ATOM 658 C C . ILE A 1 92 ? 3.562 2.563 38.849 1.00 15.29 91 ILE A C 1
ATOM 659 O O . ILE A 1 92 ? 2.608 2.515 39.657 1.00 14.25 91 ILE A O 1
ATOM 664 N N . GLY A 1 93 ? 4.448 1.586 38.737 1.00 15.97 92 GLY A N 1
ATOM 665 C CA . GLY A 1 93 ? 4.388 0.427 39.597 1.00 16.49 92 GLY A CA 1
ATOM 666 C C . GLY A 1 93 ? 4.731 0.723 41.042 1.00 17.15 92 GLY A C 1
ATOM 667 O O . GLY A 1 93 ? 5.315 1.774 41.371 1.00 16.37 92 GLY A O 1
ATOM 668 N N . ARG A 1 94 ? 4.408 -0.227 41.922 1.00 15.33 93 ARG A N 1
ATOM 669 C CA . ARG A 1 94 ? 4.811 -0.145 43.319 1.00 14.76 93 ARG A CA 1
ATOM 670 C C . ARG A 1 94 ? 6.345 -0.142 43.415 1.00 16.03 93 ARG A C 1
ATOM 671 O O . ARG A 1 94 ? 7.019 -0.855 42.691 1.00 15.18 93 ARG A O 1
ATOM 679 N N . ALA A 1 95 ? 6.878 0.655 44.327 1.00 14.24 94 ALA A N 1
ATOM 680 C CA . ALA A 1 95 ? 8.335 0.811 44.483 1.00 14.85 94 ALA A CA 1
ATOM 681 C C . ALA A 1 95 ? 8.952 -0.368 45.226 1.00 13.84 94 ALA A C 1
ATOM 682 O O . ALA A 1 95 ? 8.391 -0.859 46.225 1.00 15.09 94 ALA A O 1
ATOM 684 N N . VAL A 1 96 ? 10.135 -0.772 44.763 1.00 14.27 95 VAL A N 1
ATOM 685 C CA . VAL A 1 96 ? 10.998 -1.702 45.495 1.00 16.18 95 VAL A CA 1
ATOM 686 C C . VAL A 1 96 ? 12.127 -0.944 46.161 1.00 14.79 95 VAL A C 1
ATOM 687 O O . VAL A 1 96 ? 12.952 -0.288 45.488 1.00 17.25 95 VAL A O 1
ATOM 691 N N . ILE A 1 97 ? 12.105 -0.922 47.484 1.00 15.21 96 ILE A N 1
ATOM 692 C CA . ILE A 1 97 ? 13.160 -0.269 48.251 1.00 18.75 96 ILE A CA 1
ATOM 693 C C . ILE A 1 97 ? 14.414 -1.150 48.208 1.00 20.14 96 ILE A C 1
ATOM 694 O O . ILE A 1 97 ? 14.376 -2.338 48.590 1.00 18.00 96 ILE A O 1
ATOM 699 N N . THR A 1 98 ? 15.514 -0.554 47.764 1.00 17.54 97 THR A N 1
ATOM 700 C CA . THR A 1 98 ? 16.755 -1.269 47.524 1.00 19.86 97 THR A CA 1
ATOM 701 C C . THR A 1 98 ? 17.864 -0.962 48.526 1.00 22.99 97 THR A C 1
ATOM 702 O O . THR A 1 98 ? 18.900 -1.617 48.505 1.00 21.85 97 THR A O 1
ATOM 706 N N . GLY A 1 99 ? 17.654 0.025 49.398 1.00 18.32 98 GLY A N 1
ATOM 707 C CA . GLY A 1 99 ? 18.620 0.324 50.448 1.00 21.51 98 GLY A CA 1
ATOM 708 C C . GLY A 1 99 ? 18.144 1.433 51.353 1.00 21.54 98 GLY A C 1
ATOM 709 O O . GLY A 1 99 ? 17.374 2.317 50.941 1.00 20.99 98 GLY A O 1
ATOM 710 N N . VAL A 1 100 ? 18.591 1.385 52.598 1.00 21.88 99 VAL A N 1
ATOM 711 C CA . VAL A 1 100 ? 18.210 2.370 53.575 1.00 23.67 99 VAL A CA 1
ATOM 712 C C . VAL A 1 100 ? 19.435 2.710 54.394 1.00 28.00 99 VAL A C 1
ATOM 713 O O . VAL A 1 100 ? 20.121 1.816 54.892 1.00 27.02 99 VAL A O 1
ATOM 717 N N . GLU A 1 101 ? 19.824 3.973 54.349 1.00 24.39 100 GLU A N 1
ATOM 718 C CA . GLU A 1 101 ? 20.877 4.472 55.217 1.00 27.50 100 GLU A CA 1
ATOM 719 C C . GLU A 1 101 ? 20.313 5.653 55.999 1.00 27.31 100 GLU A C 1
ATOM 720 O O . GLU A 1 101 ? 20.297 6.785 55.517 1.00 25.51 100 GLU A O 1
ATOM 723 N N . GLY A 1 102 ? 19.757 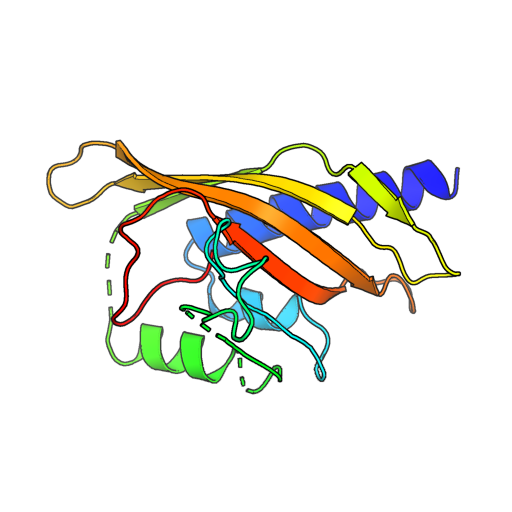5.358 57.170 1.00 30.28 101 GLY A N 1
ATOM 724 C CA . GLY A 1 102 ? 19.078 6.372 57.962 1.00 32.75 101 GLY A CA 1
ATOM 725 C C . GLY A 1 102 ? 17.822 6.850 57.265 1.00 28.75 101 GLY A C 1
ATOM 726 O O . GLY A 1 102 ? 16.942 6.048 56.949 1.00 38.74 101 GLY A O 1
ATOM 727 N N A ASP A 1 103 ? 17.711 8.149 57.016 0.50 29.52 102 ASP A N 1
ATOM 728 N N B ASP A 1 103 ? 17.779 8.154 56.983 0.50 29.53 102 ASP A N 1
ATOM 729 C CA A ASP A 1 103 ? 16.524 8.670 56.317 0.50 29.45 102 ASP A CA 1
ATOM 730 C CA B ASP A 1 103 ? 16.624 8.797 56.334 0.50 30.17 102 ASP A CA 1
ATOM 731 C C A ASP A 1 103 ? 16.809 8.965 54.835 0.50 27.86 102 ASP A C 1
ATOM 732 C C B ASP A 1 103 ? 16.739 8.831 54.817 0.50 27.59 102 ASP A C 1
ATOM 733 O O A ASP A 1 103 ? 16.099 9.753 54.195 0.50 26.06 102 ASP A O 1
ATOM 734 O O B ASP A 1 103 ? 15.832 9.309 54.125 0.50 22.97 102 ASP A O 1
ATOM 743 N N . GLN A 1 104 ? 17.849 8.327 54.297 1.00 25.68 103 GLN A N 1
ATOM 744 C CA . GLN A 1 104 ? 18.081 8.320 52.858 1.00 23.80 103 GLN A CA 1
ATOM 745 C C . GLN A 1 104 ? 17.729 6.918 52.330 1.00 21.82 103 GLN A C 1
ATOM 746 O O . GLN A 1 104 ? 18.200 5.908 52.850 1.00 18.72 103 GLN A O 1
ATOM 752 N N . VAL A 1 105 ? 16.811 6.867 51.375 1.00 18.35 104 VAL A N 1
ATOM 753 C CA . VAL A 1 105 ? 16.298 5.604 50.894 1.00 18.42 104 VAL A CA 1
ATOM 754 C C . VAL A 1 105 ? 16.432 5.504 49.371 1.00 14.64 104 VAL A C 1
ATOM 755 O O . VAL A 1 105 ? 16.059 6.429 48.652 1.00 18.40 104 VAL A O 1
ATOM 759 N N A SER A 1 106 ? 17.023 4.415 48.900 0.50 14.99 105 SER A N 1
ATOM 760 N N B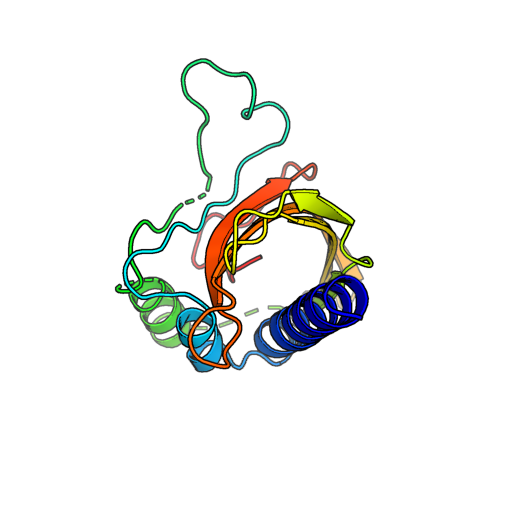 SER A 1 106 ? 16.997 4.393 48.907 0.50 15.17 105 SER A N 1
ATOM 761 C CA A SER A 1 106 ? 17.075 4.136 47.467 0.50 15.21 105 SER A CA 1
ATOM 762 C CA B SER A 1 106 ? 17.113 4.103 47.472 0.50 15.36 105 SER A CA 1
ATOM 763 C C A SER A 1 106 ? 15.902 3.246 47.098 0.50 15.33 105 SER A C 1
ATOM 764 C C B SER A 1 106 ? 15.969 3.183 47.060 0.50 15.74 105 SER A C 1
ATOM 765 O O A SER A 1 106 ? 15.463 2.413 47.896 0.50 15.63 105 SER A O 1
ATOM 766 O O B SER A 1 106 ? 15.677 2.199 47.752 0.50 15.99 105 SER A O 1
ATOM 771 N N . ALA A 1 107 ? 15.342 3.491 45.927 1.00 14.20 106 ALA A N 1
ATOM 772 C CA . ALA A 1 107 ? 14.187 2.696 45.419 1.00 15.55 106 ALA A CA 1
ATOM 773 C C . ALA A 1 107 ? 14.137 2.693 43.919 1.00 17.51 106 ALA A C 1
ATOM 774 O O . ALA A 1 107 ? 14.737 3.540 43.271 1.00 17.04 106 ALA A O 1
ATOM 776 N N . GLU A 1 108 ? 13.385 1.732 43.381 1.00 14.34 107 GLU A N 1
ATOM 777 C CA . GLU A 1 108 ? 13.152 1.615 41.939 1.00 14.42 107 GLU A CA 1
ATOM 778 C C . GLU A 1 108 ? 11.693 1.283 41.693 1.00 16.82 107 GLU A C 1
ATOM 779 O O . GLU A 1 108 ? 11.082 0.598 42.498 1.00 16.69 107 GLU A O 1
ATOM 785 N N . ALA A 1 109 ? 11.131 1.812 40.595 1.00 15.47 108 ALA A N 1
ATOM 786 C CA . ALA A 1 109 ? 9.738 1.545 40.230 1.00 15.11 108 ALA A CA 1
ATOM 787 C C . ALA A 1 109 ? 9.583 1.582 38.717 1.00 15.18 108 ALA A C 1
ATOM 788 O O . ALA A 1 109 ? 10.103 2.496 38.056 1.00 16.50 108 ALA A O 1
ATOM 790 N N . SER A 1 110 ? 8.911 0.573 38.158 1.00 15.81 109 SER A N 1
ATOM 791 C CA . SER A 1 110 ? 8.608 0.542 36.742 1.00 16.48 109 SER A CA 1
ATOM 792 C C . SER A 1 110 ? 7.562 1.582 36.424 1.00 16.05 109 SER A C 1
ATOM 793 O O . SER A 1 110 ? 6.752 1.923 37.268 1.00 15.31 109 SER A O 1
ATOM 796 N N . TYR A 1 111 ? 7.611 2.095 35.206 1.00 14.42 110 TYR A N 1
ATOM 797 C CA . TYR A 1 111 ? 6.618 3.062 34.712 1.00 14.77 110 TYR A CA 1
ATOM 798 C C . TYR A 1 111 ? 6.386 2.931 33.207 1.00 16.10 110 TYR A C 1
ATOM 799 O O . TYR A 1 111 ? 7.254 2.473 32.452 1.00 15.83 110 TYR A O 1
ATOM 808 N N . VAL A 1 112 ? 5.206 3.365 32.787 1.00 15.99 111 VAL A N 1
ATOM 809 C CA . VAL A 1 112 ? 4.922 3.569 31.379 1.00 13.74 111 VAL A CA 1
ATOM 810 C C . VAL A 1 112 ? 4.198 4.869 31.253 1.00 14.05 111 VAL A C 1
ATOM 811 O O . VAL A 1 112 ? 3.255 5.136 32.007 1.00 15.90 111 VAL A O 1
ATOM 815 N N . VAL A 1 113 ? 4.652 5.692 30.311 1.00 14.76 112 VAL A N 1
ATOM 816 C CA . VAL A 1 113 ? 3.979 6.921 29.958 1.00 14.89 112 VAL A CA 1
ATOM 817 C C . VAL A 1 113 ? 3.269 6.679 28.628 1.00 18.47 112 VAL A C 1
ATOM 818 O O . VAL A 1 113 ? 3.889 6.236 27.645 1.00 19.30 112 VAL A O 1
ATOM 822 N N . PHE A 1 114 ? 1.978 6.865 28.657 1.00 17.66 113 PHE A N 1
ATOM 823 C CA . PHE A 1 114 ? 1.107 6.767 27.479 1.00 20.53 113 PHE A CA 1
ATOM 824 C C . PHE A 1 114 ? 0.799 8.185 26.980 1.00 26.64 113 PHE A C 1
ATOM 825 O O . PHE A 1 114 ? 0.644 9.121 27.776 1.00 28.19 113 PHE A O 1
ATOM 833 N N . GLN A 1 115 ? 0.695 8.341 25.665 1.00 20.42 114 GLN A N 1
ATOM 834 C CA . GLN A 1 115 ? 0.499 9.646 25.098 1.00 19.34 114 GLN A CA 1
ATOM 835 C C . GLN A 1 115 ? -0.587 9.621 24.042 1.00 17.32 114 GLN A C 1
ATOM 836 O O . GLN A 1 115 ? -0.661 8.679 23.231 1.00 18.62 114 GLN A O 1
ATOM 842 N N . THR A 1 116 ? -1.427 10.659 24.051 1.00 16.64 115 THR A N 1
ATOM 843 C CA . THR A 1 116 ? -2.480 10.805 23.054 1.00 17.14 115 THR A CA 1
ATOM 844 C C . THR A 1 116 ? -2.252 12.100 22.299 1.00 19.38 115 THR A C 1
ATOM 845 O O . THR A 1 116 ? -2.139 13.168 22.899 1.00 20.85 115 THR A O 1
ATOM 849 N N . ARG A 1 117 ? -2.070 11.975 20.993 1.00 20.67 116 ARG A N 1
ATOM 850 C CA . ARG A 1 117 ? -1.800 13.115 20.136 1.00 26.47 116 ARG A CA 1
ATOM 851 C C . ARG A 1 117 ? -3.051 13.466 19.337 1.00 28.04 116 ARG A C 1
ATOM 852 O O . ARG A 1 117 ? -4.123 12.887 19.551 1.00 21.91 116 ARG A O 1
ATOM 856 N N . ASN A 1 118 ? -2.881 14.346 18.355 1.00 27.97 117 ASN A N 1
ATOM 857 C CA . ASN A 1 118 ? -4.000 14.925 17.616 1.00 30.31 117 ASN A CA 1
ATOM 858 C C . ASN A 1 118 ? -4.873 13.908 16.843 1.00 27.50 117 ASN A C 1
ATOM 859 O O . ASN A 1 118 ? -6.049 14.146 16.634 1.00 30.78 117 ASN A O 1
ATOM 861 N N . ASP A 1 119 ? -4.293 12.789 16.430 1.00 23.81 118 ASP A N 1
ATOM 862 C CA . ASP A 1 119 ? -5.040 11.736 15.732 1.00 28.19 118 ASP A CA 1
ATOM 863 C C . ASP A 1 119 ? -5.982 10.975 16.695 1.00 29.03 118 ASP A C 1
ATOM 864 O O . ASP A 1 119 ? -6.791 10.140 16.257 1.00 28.30 118 ASP A O 1
ATOM 869 N N . GLY A 1 120 ? -5.779 11.176 17.998 1.00 30.37 119 GLY A N 1
ATOM 870 C CA . GLY A 1 120 ? -6.663 10.611 19.027 1.00 26.48 119 GLY A CA 1
ATOM 871 C C . GLY A 1 120 ? -6.312 9.217 19.526 1.00 25.54 119 GLY A C 1
ATOM 872 O O . GLY A 1 120 ? -6.970 8.704 20.432 1.00 21.21 119 GLY A O 1
ATOM 873 N N A GLU A 1 121 ? -5.325 8.568 18.911 0.50 23.49 120 GLU A N 1
ATOM 874 N N B GLU A 1 121 ? -5.296 8.595 18.926 0.50 24.05 120 GLU A N 1
ATOM 875 C CA A GLU A 1 121 ? -4.918 7.241 19.375 0.50 25.22 120 GLU A CA 1
ATOM 876 C CA B GLU A 1 121 ? -4.868 7.265 19.352 0.50 26.62 120 GLU A CA 1
ATOM 877 C C A GLU A 1 121 ? -3.945 7.376 20.541 0.50 19.51 120 GLU A C 1
ATOM 878 C C B GLU A 1 121 ? -3.944 7.402 20.559 0.50 20.24 120 GLU A C 1
ATOM 879 O O A GLU A 1 121 ? -3.090 8.256 20.545 0.50 22.69 120 GLU A O 1
ATOM 880 O O B GLU A 1 121 ? -3.111 8.302 20.602 0.50 23.03 120 GLU A O 1
ATOM 891 N N . THR A 1 122 ? -4.150 6.555 21.569 1.00 21.53 121 THR A N 1
ATOM 892 C CA . THR A 1 122 ? -3.249 6.505 22.705 1.00 18.81 121 THR A CA 1
ATOM 893 C C . THR A 1 122 ? -2.189 5.431 22.440 1.00 18.66 121 THR A C 1
ATOM 894 O O . THR A 1 122 ? -2.510 4.272 22.173 1.00 21.48 121 THR A O 1
ATOM 898 N N . ARG A 1 123 ? -0.933 5.845 22.497 1.00 21.98 122 ARG A N 1
ATOM 899 C CA . ARG A 1 123 ? 0.199 4.971 22.223 1.00 23.84 122 ARG A CA 1
ATOM 900 C C . ARG A 1 123 ? 1.124 4.953 23.396 1.00 20.17 122 ARG A C 1
ATOM 901 O O . ARG A 1 123 ? 1.078 5.818 24.246 1.00 19.73 122 ARG A O 1
ATOM 909 N N . ILE A 1 124 ? 1.976 3.943 23.446 1.00 18.34 123 ILE A N 1
ATOM 910 C CA . ILE A 1 124 ? 3.031 3.904 24.442 1.00 18.02 123 ILE A CA 1
ATOM 911 C C . ILE A 1 124 ? 4.143 4.861 24.035 1.00 18.05 123 ILE A C 1
ATOM 912 O O . ILE A 1 124 ? 4.744 4.710 22.954 1.00 22.34 123 ILE A O 1
ATOM 917 N N . TYR A 1 125 ? 4.355 5.903 24.832 1.00 14.98 124 TYR A N 1
ATOM 918 C CA . TYR A 1 125 ? 5.361 6.922 24.529 1.00 14.95 124 TYR A CA 1
ATOM 919 C C . TYR A 1 125 ? 6.747 6.574 25.077 1.00 14.56 124 TYR A C 1
ATOM 920 O O . TYR A 1 125 ? 7.758 6.673 24.347 1.00 17.55 124 TYR A O 1
ATOM 929 N N . ASN A 1 126 ? 6.805 6.210 26.366 1.00 16.44 125 ASN A N 1
ATOM 930 C CA . ASN A 1 126 ? 8.077 5.888 27.015 1.00 15.02 125 ASN A CA 1
ATOM 931 C C . ASN A 1 126 ? 7.844 4.905 28.146 1.00 17.58 125 ASN A C 1
ATOM 932 O O . ASN A 1 126 ? 7.018 5.178 29.041 1.00 16.74 125 ASN A O 1
ATOM 937 N N . ALA A 1 127 ? 8.469 3.728 28.047 1.00 15.84 126 ALA A N 1
ATOM 938 C CA . ALA A 1 127 ? 8.471 2.721 29.127 1.00 14.79 126 ALA A CA 1
ATOM 939 C C . ALA A 1 127 ? 9.863 2.595 29.722 1.00 13.41 126 ALA A C 1
ATOM 940 O O . ALA A 1 127 ? 10.867 2.604 28.987 1.00 15.43 126 ALA A O 1
ATOM 942 N N . GLY A 1 128 ? 9.938 2.397 31.040 1.00 14.40 127 GLY A N 1
ATOM 943 C CA . GLY A 1 128 ? 11.244 2.319 31.725 1.00 15.00 127 GLY A CA 1
ATOM 944 C C . GLY A 1 128 ? 11.110 1.994 33.193 1.00 18.05 127 GLY A C 1
ATOM 945 O O . GLY A 1 128 ? 10.072 1.495 33.621 1.00 16.58 127 GLY A O 1
ATOM 946 N N . LYS A 1 129 ? 12.142 2.319 33.971 1.00 16.74 128 LYS A N 1
ATOM 947 C CA . LYS A 1 129 ?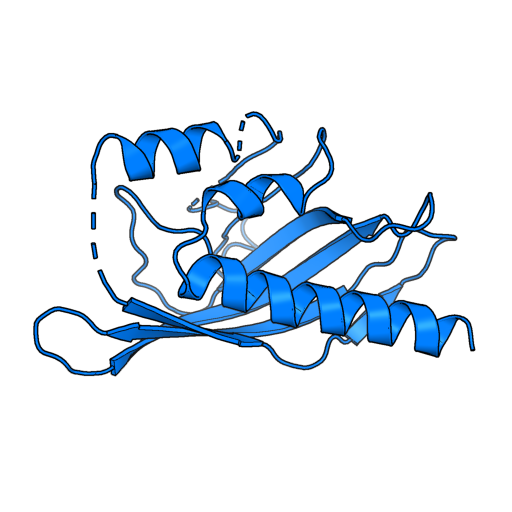 12.049 2.280 35.398 1.00 16.25 128 LYS A CA 1
ATOM 948 C C . LYS A 1 129 ? 12.759 3.482 36.007 1.00 15.65 128 LYS A C 1
ATOM 949 O O . LYS A 1 129 ? 13.719 4.016 35.412 1.00 15.57 128 LYS A O 1
ATOM 955 N N . TYR A 1 130 ? 12.155 4.011 37.058 1.00 14.81 129 TYR A N 1
ATOM 956 C CA . TYR A 1 130 ? 12.823 5.020 37.907 1.00 11.97 129 TYR A CA 1
ATOM 957 C C . TYR A 1 130 ? 13.822 4.338 38.836 1.00 14.23 129 TYR A C 1
ATOM 958 O O . TYR A 1 130 ? 13.486 3.346 39.491 1.00 14.64 129 TYR A O 1
ATOM 967 N N . VAL A 1 131 ? 15.021 4.892 38.902 1.00 14.71 130 VAL A N 1
ATOM 968 C CA . VAL A 1 131 ? 16.053 4.501 39.888 1.00 15.18 130 VAL A CA 1
ATOM 969 C C . VAL A 1 131 ? 16.349 5.740 40.730 1.00 15.71 130 VAL A C 1
ATOM 970 O O . VAL A 1 131 ? 16.890 6.748 40.226 1.00 14.62 130 VAL A O 1
ATOM 974 N N . ASP A 1 132 ? 15.952 5.680 41.995 1.00 16.38 131 ASP A N 1
ATOM 975 C CA . ASP A 1 132 ? 15.838 6.868 42.823 1.00 16.62 131 ASP A CA 1
ATOM 976 C C . ASP A 1 132 ? 16.679 6.828 44.103 1.00 15.93 131 ASP A C 1
ATOM 977 O O . ASP A 1 132 ? 16.912 5.752 44.699 1.00 13.10 131 ASP A O 1
ATOM 982 N N . ARG A 1 133 ? 17.065 8.024 44.539 1.00 16.28 132 ARG A N 1
ATOM 983 C CA . ARG A 1 133 ? 17.548 8.271 45.896 1.00 14.50 132 ARG A CA 1
ATOM 984 C C . ARG A 1 133 ? 16.650 9.337 46.503 1.00 18.27 132 ARG A C 1
ATOM 985 O O . ARG A 1 133 ? 16.542 10.453 45.964 1.00 16.92 132 ARG A O 1
ATOM 993 N N . PHE A 1 134 ? 15.910 8.928 47.527 1.00 15.70 133 PHE A N 1
ATOM 994 C CA . PHE A 1 134 ? 14.991 9.784 48.260 1.00 12.81 133 PHE A CA 1
ATOM 995 C C . PHE A 1 134 ? 15.611 10.302 49.566 1.00 14.34 133 PHE A C 1
ATOM 996 O O . PHE A 1 134 ? 16.260 9.555 50.310 1.00 17.07 133 PHE A O 1
ATOM 1004 N N . ASP A 1 135 ? 15.307 11.550 49.875 1.00 18.31 134 ASP A N 1
ATOM 1005 C CA . ASP A 1 135 ? 15.646 12.168 51.149 1.00 18.41 134 ASP A CA 1
ATOM 1006 C C . ASP A 1 135 ? 14.344 12.232 51.977 1.00 22.18 134 ASP A C 1
ATOM 1007 O O . ASP A 1 135 ? 13.406 12.959 51.614 1.00 19.50 134 ASP A O 1
ATOM 1012 N N . LEU A 1 136 ? 14.264 11.400 53.026 1.00 21.23 135 LEU A N 1
ATOM 1013 C CA . LEU A 1 136 ? 13.074 11.321 53.885 1.00 22.68 135 LEU A CA 1
ATOM 1014 C C . LEU A 1 136 ? 13.301 12.046 55.215 1.00 22.10 135 LEU A C 1
ATOM 1015 O O . LEU A 1 136 ? 12.582 11.791 56.183 1.00 24.02 135 LEU A O 1
ATOM 1020 N N . SER A 1 137 ? 14.290 12.940 55.256 1.00 20.25 136 SER A N 1
ATOM 1021 C CA . SER A 1 137 ? 14.592 13.705 56.465 1.00 24.07 136 SER A CA 1
ATOM 1022 C C . SER A 1 137 ? 13.572 14.819 56.646 1.00 27.08 136 SER A C 1
ATOM 1023 O O . SER A 1 137 ? 12.872 15.186 55.708 1.00 22.23 136 SER A O 1
ATOM 1026 N N . GLY A 1 138 ? 13.497 15.344 57.866 1.00 30.34 137 GLY A N 1
ATOM 1027 C CA . GLY A 1 138 ? 12.731 16.561 58.150 1.00 38.19 137 GLY A CA 1
ATOM 1028 C C . GLY A 1 138 ? 11.255 16.493 57.812 1.00 43.32 137 GLY A C 1
ATOM 1029 O O . GLY A 1 138 ? 10.689 17.453 57.276 1.00 46.49 137 GLY A O 1
ATOM 1030 N N . GLY A 1 139 ? 10.646 15.343 58.089 1.00 44.48 138 GLY A N 1
ATOM 1031 C CA . GLY A 1 139 ? 9.220 15.148 57.892 1.00 44.72 138 GLY A CA 1
ATOM 1032 C C . GLY A 1 139 ? 8.733 15.375 56.467 1.00 44.38 138 GLY A C 1
ATOM 1033 O O . GLY A 1 139 ? 7.570 15.719 56.255 1.00 46.41 138 GLY A O 1
ATOM 1034 N N . THR A 1 140 ? 9.596 15.159 55.480 1.00 38.30 139 THR A N 1
ATOM 1035 C CA . THR A 1 140 ? 9.185 15.353 54.091 1.00 31.65 139 THR A CA 1
ATOM 1036 C C . THR A 1 140 ? 9.760 14.266 53.147 1.00 27.39 139 THR A C 1
ATOM 1037 O O . THR A 1 140 ? 10.535 13.407 53.581 1.00 23.77 139 THR A O 1
ATOM 1041 N N . VAL A 1 141 ? 9.249 14.223 51.922 1.00 20.79 140 VAL A N 1
ATOM 1042 C CA . VAL A 1 141 ? 9.717 13.248 50.912 1.00 16.39 140 VAL A CA 1
ATOM 1043 C C . VAL A 1 141 ? 10.087 13.980 49.630 1.00 19.38 140 VAL A C 1
ATOM 1044 O O . VAL A 1 141 ? 9.222 14.475 48.937 1.00 16.46 140 VAL A O 1
ATOM 1048 N N . ARG A 1 142 ? 11.380 14.006 49.307 1.00 16.86 141 ARG A N 1
ATOM 1049 C CA . ARG A 1 142 ? 11.859 14.700 48.117 1.00 15.06 141 ARG A CA 1
ATOM 1050 C C . ARG A 1 142 ? 12.948 13.852 47.437 1.00 14.31 141 ARG A C 1
ATOM 1051 O O . ARG A 1 142 ? 13.697 13.124 48.123 1.00 16.29 141 ARG A O 1
ATOM 1059 N N . LEU A 1 143 ? 13.034 13.971 46.109 1.00 15.59 142 LEU A N 1
ATOM 1060 C CA . LEU A 1 143 ? 14.056 13.292 45.327 1.00 15.81 142 LEU A CA 1
ATOM 1061 C C . LEU A 1 143 ? 15.401 14.011 45.438 1.00 15.14 142 LEU A C 1
ATOM 1062 O O . LEU A 1 143 ? 15.496 15.210 45.192 1.00 15.18 142 LEU A O 1
ATOM 1067 N N . LYS A 1 144 ? 16.405 13.271 45.894 1.00 13.25 143 LYS A N 1
ATOM 1068 C CA . LYS A 1 144 ? 17.824 13.678 45.747 1.00 12.91 143 LYS A CA 1
ATOM 1069 C C . LYS A 1 144 ? 18.291 13.398 44.295 1.00 15.16 143 LYS A C 1
ATOM 1070 O O . LYS A 1 144 ? 18.962 14.240 43.642 1.00 15.34 143 LYS A O 1
ATOM 1076 N N A SER A 1 145 ? 17.961 12.215 43.795 0.50 15.26 144 SER A N 1
ATOM 1077 N N B SER A 1 145 ? 17.940 12.211 43.805 0.50 15.22 144 SER A N 1
ATOM 1078 C CA A SER A 1 145 ? 18.252 11.889 42.400 0.50 13.86 144 SER A CA 1
ATOM 1079 C CA B SER A 1 145 ? 18.295 11.785 42.445 0.50 14.39 144 SER A CA 1
ATOM 1080 C C A SER A 1 145 ? 17.236 10.928 41.814 0.50 15.64 144 SER A C 1
ATOM 1081 C C B SER A 1 145 ? 17.161 10.954 41.844 0.50 15.81 144 SER A C 1
ATOM 1082 O O A SER A 1 145 ? 16.774 9.991 42.480 0.50 15.62 144 SER A O 1
ATOM 1083 O O B SER A 1 145 ? 16.498 10.172 42.555 0.50 15.87 144 SER A O 1
ATOM 1088 N N . ARG A 1 146 ? 16.896 11.175 40.560 1.00 15.28 145 ARG A N 1
ATOM 1089 C CA . ARG A 1 146 ? 16.001 10.267 39.762 1.00 14.39 145 ARG A CA 1
ATOM 1090 C C . ARG A 1 146 ? 16.600 10.084 38.389 1.00 16.59 145 ARG A C 1
ATOM 1091 O O . ARG A 1 146 ? 16.834 11.068 37.634 1.00 15.44 145 ARG A O 1
ATOM 1099 N N . THR A 1 147 ? 16.829 8.826 38.051 1.00 14.50 146 THR A N 1
ATOM 1100 C CA . THR A 1 147 ? 17.262 8.440 36.740 1.00 16.86 146 THR A CA 1
ATOM 1101 C C . THR A 1 147 ? 16.140 7.603 36.105 1.00 16.65 146 THR A C 1
ATOM 1102 O O . THR A 1 147 ? 15.700 6.624 36.676 1.00 15.66 146 THR A O 1
ATOM 1106 N N . CYS A 1 148 ? 15.649 8.063 34.960 1.00 16.23 147 CYS A N 1
ATOM 1107 C CA . CYS A 1 148 ? 14.609 7.353 34.218 1.00 15.00 147 CYS A CA 1
ATOM 1108 C C . CYS A 1 148 ? 15.294 6.534 33.153 1.00 17.28 147 CYS A C 1
ATOM 1109 O O . CYS A 1 148 ? 15.829 7.091 32.171 1.00 15.02 147 CYS A O 1
ATOM 1112 N N . ILE A 1 149 ? 15.430 5.235 33.420 1.00 14.65 148 ILE A N 1
ATOM 1113 C CA . ILE A 1 149 ? 16.135 4.317 32.508 1.00 13.73 148 ILE A CA 1
ATOM 1114 C C . ILE A 1 149 ? 15.113 3.694 31.526 1.00 14.66 148 ILE A C 1
ATOM 1115 O O . ILE A 1 149 ? 14.240 2.901 31.941 1.00 15.93 148 ILE A O 1
ATOM 1120 N N . TYR A 1 150 ? 15.150 4.122 30.257 1.00 15.12 149 TYR A N 1
ATOM 1121 C CA . TYR A 1 150 ? 14.032 3.865 29.357 1.00 16.83 149 TYR A CA 1
ATOM 1122 C C . TYR A 1 150 ? 14.346 2.925 28.186 1.00 19.63 149 TYR A C 1
ATOM 1123 O O . TYR A 1 150 ? 15.506 2.812 27.725 1.00 17.28 149 TYR A O 1
ATOM 1132 N N . ASP A 1 151 ? 13.302 2.235 27.744 1.00 19.49 150 ASP A N 1
ATOM 1133 C CA . ASP A 1 151 ? 13.396 1.222 26.699 1.00 18.75 150 ASP A CA 1
ATOM 1134 C C . ASP A 1 151 ? 13.070 1.785 25.301 1.00 19.84 150 ASP A C 1
ATOM 1135 O O . ASP A 1 151 ? 13.736 1.453 24.336 1.00 21.08 150 ASP A O 1
ATOM 1140 N N . THR A 1 152 ? 12.075 2.666 25.237 1.00 19.35 151 THR A N 1
ATOM 1141 C CA . THR A 1 152 ? 11.471 3.131 23.985 1.00 20.34 151 THR A CA 1
ATOM 1142 C C . THR A 1 152 ? 12.411 4.093 23.241 1.00 25.99 151 THR A C 1
ATOM 1143 O O . THR A 1 152 ? 12.821 5.108 23.795 1.00 27.40 151 THR A O 1
ATOM 1147 N N . LEU A 1 153 ? 12.685 3.793 21.972 1.00 20.20 152 LEU A N 1
ATOM 1148 C CA . LEU A 1 153 ? 13.741 4.505 21.190 1.00 22.26 152 LEU A CA 1
ATOM 1149 C C . LEU A 1 153 ? 13.411 5.977 20.949 1.00 23.63 152 LEU A C 1
ATOM 1150 O O . LEU A 1 153 ? 14.224 6.875 21.225 1.00 25.29 152 LEU A O 1
ATOM 1155 N N . ARG A 1 154 ? 12.242 6.217 20.369 1.00 21.35 153 ARG A N 1
ATOM 1156 C CA . ARG A 1 154 ? 11.867 7.560 20.000 1.00 24.61 153 ARG A CA 1
ATOM 1157 C C . ARG A 1 154 ? 11.387 8.261 21.248 1.00 24.14 153 ARG A C 1
ATOM 1158 O O . ARG A 1 154 ? 10.740 7.655 22.086 1.00 30.01 153 ARG A O 1
ATOM 1166 N N . ILE A 1 155 ? 11.949 9.430 21.484 1.00 22.60 154 ILE A N 1
ATOM 1167 C CA . ILE A 1 155 ? 11.588 10.238 22.619 1.00 21.15 154 ILE A CA 1
ATOM 1168 C C . ILE A 1 155 ? 11.713 11.677 22.129 1.00 20.46 154 ILE A C 1
ATOM 1169 O O . ILE A 1 155 ? 12.519 11.956 21.220 1.00 17.61 154 ILE A O 1
ATOM 1174 N N . ALA A 1 156 ? 10.879 12.566 22.665 1.00 18.27 155 ALA A N 1
ATOM 1175 C CA . ALA A 1 156 ? 10.917 13.978 22.246 1.00 18.71 155 ALA A CA 1
ATOM 1176 C C . ALA A 1 156 ? 12.285 14.572 22.541 1.00 15.52 155 ALA A C 1
ATOM 1177 O O . ALA A 1 156 ? 12.821 14.394 23.643 1.00 19.49 155 ALA A O 1
ATOM 1179 N N . THR A 1 157 ? 12.806 15.361 21.603 1.00 16.70 156 THR A N 1
ATOM 1180 C CA . THR A 1 157 ? 14.058 16.068 21.826 1.00 16.05 156 THR A CA 1
ATOM 1181 C C . THR A 1 157 ? 13.906 17.592 21.782 1.00 20.38 156 THR A C 1
ATOM 1182 O O . THR A 1 157 ? 14.865 18.320 22.087 1.00 18.80 156 THR A O 1
ATOM 1186 N N . LEU A 1 158 ? 12.697 18.076 21.457 1.00 17.84 157 LEU A N 1
ATOM 1187 C CA . LEU A 1 158 ? 12.407 19.522 21.497 1.00 15.35 157 LEU A CA 1
ATOM 1188 C C . LEU A 1 158 ? 11.236 19.768 22.441 1.00 18.64 157 LEU A C 1
ATOM 1189 O O . LEU A 1 158 ? 10.164 19.139 22.308 1.00 19.30 157 LEU A O 1
ATOM 1194 N N . LEU A 1 159 ? 11.451 20.646 23.420 1.00 17.60 158 LEU A N 1
ATOM 1195 C CA . LEU A 1 159 ? 10.380 21.031 24.378 1.00 17.54 158 LEU A CA 1
ATOM 1196 C C . LEU A 1 159 ? 9.697 19.800 24.973 1.00 21.78 158 LEU A C 1
ATOM 1197 O O . LEU A 1 159 ? 8.456 19.729 25.057 1.00 20.17 158 LEU A O 1
ATOM 1202 N N . ALA A 1 160 ? 10.523 18.863 25.448 1.00 17.25 159 ALA A N 1
ATOM 1203 C CA . ALA A 1 160 ? 10.058 17.607 25.992 1.00 20.47 159 ALA A CA 1
ATOM 1204 C C . ALA A 1 160 ? 9.485 17.776 27.418 1.00 17.87 159 ALA A C 1
ATOM 1205 O O . ALA A 1 160 ? 10.109 18.393 28.289 1.00 18.08 159 ALA A O 1
ATOM 1207 N N A THR A 1 161 ? 8.293 17.243 27.660 0.50 21.23 160 THR A N 1
ATOM 1208 N N B THR A 1 161 ? 8.317 17.188 27.650 0.50 20.79 160 THR A N 1
ATOM 1209 C CA A THR A 1 161 ? 7.762 17.237 29.018 0.50 20.29 160 THR A CA 1
ATOM 1210 C CA B THR A 1 161 ? 7.738 17.139 28.984 0.50 18.96 160 THR A CA 1
ATOM 1211 C C A THR A 1 161 ? 8.497 16.142 29.826 0.50 18.13 160 THR A C 1
ATOM 1212 C C B THR A 1 161 ? 8.521 16.101 29.827 0.50 17.04 160 THR A C 1
ATOM 1213 O O A THR A 1 161 ? 8.892 15.108 29.271 0.50 19.32 160 THR A O 1
ATOM 1214 O O B THR A 1 161 ? 8.960 15.065 29.301 0.50 16.61 160 THR A O 1
ATOM 1221 N N . PRO A 1 162 ? 8.756 16.400 31.113 1.00 19.27 161 PRO A N 1
ATOM 1222 C CA . PRO A 1 162 ? 9.465 15.422 31.940 1.00 17.09 161 PRO A CA 1
ATOM 1223 C C . PRO A 1 162 ? 8.778 14.058 32.031 1.00 19.32 161 PRO A C 1
ATOM 1224 O O . PRO A 1 162 ? 7.537 13.961 31.870 1.00 19.52 161 PRO A O 1
ATOM 1228 N N . ILE A 1 163 ? 9.604 13.022 32.186 1.00 18.80 162 ILE A N 1
ATOM 1229 C CA . ILE A 1 163 ? 9.177 11.646 32.403 1.00 18.63 162 ILE A CA 1
ATOM 1230 C C . ILE A 1 163 ? 9.017 11.421 33.901 1.00 19.42 162 ILE A C 1
ATOM 1231 O O . ILE A 1 163 ? 8.034 10.819 34.351 1.00 17.01 162 ILE A O 1
#

Secondary structure (DSSP, 8-state):
-HHHHHHHHHHHHHHHHHHHHHTT-GGGTGGGEEEEEEEEEEEGGGGGSSS--B--BSS---HHHHHHHHHT--EEEEEEPPPEEEEEETTEEEEEEEEEEEEE-TT--EEEEEEEEEEEEEE--TT--EEEEEEEEE--S----SSPPP-